Protein AF-A0A7X0D1W8-F1 (afdb_monomer)

Mean predicted aligned error: 9.02 Å

pLDDT: mean 74.51, std 15.44, range [44.47, 90.06]

Secondary structure (DSSP, 8-state):
---HHHHHHHHHHHHHHTT-----HHHHHHHHHHHHHHHHHTT--HHHHHHHTTT-HHHHHHHHHHHHHHHHTTSS----

Radius of gyration: 14.13 Å; Cα contacts (8 Å, |Δi|>4): 35; chains: 1; bounding box: 44×31×28 Å

Foldseek 3Di:
DDQLLVVVVVVLVVVVVVCDDPDDLVVLVVVLVVVQVVCVVVVHHPVSNCVSQVNDSSVSSNVVVVVVVVVVVVPPDDDD

Organism: NCBI:txid1737357

Sequence (80 aa):
MMIIDDWIEDRLEERRFAALPAGEEHDFAILAGVLRAEADAAGYSVESLVEACDGDIVAYIMSRQLTSVAAEGAGAELTL

Structure (mmCIF, N/CA/C/O backbone):
data_AF-A0A7X0D1W8-F1
#
_entry.id   AF-A0A7X0D1W8-F1
#
loop_
_atom_site.group_PDB
_atom_site.id
_atom_site.type_symbol
_atom_site.label_atom_id
_atom_site.label_alt_id
_atom_site.label_comp_id
_atom_site.label_asym_id
_atom_site.label_entity_id
_atom_site.label_seq_id
_atom_site.pdbx_PDB_ins_code
_atom_site.Cartn_x
_atom_site.Cartn_y
_atom_site.Cartn_z
_atom_site.occupancy
_atom_site.B_iso_or_equiv
_atom_site.auth_seq_id
_atom_site.auth_comp_id
_atom_site.auth_asym_id
_atom_site.auth_atom_id
_atom_site.pdbx_PDB_model_num
ATOM 1 N N . MET A 1 1 ? -8.598 -9.177 11.870 1.00 56.94 1 MET A N 1
ATOM 2 C CA . MET A 1 1 ? -8.426 -7.866 11.223 1.00 56.94 1 MET A CA 1
ATOM 3 C C . MET A 1 1 ? -6.960 -7.764 10.875 1.00 56.94 1 MET A C 1
ATOM 5 O O . MET A 1 1 ? -6.148 -7.840 11.787 1.00 56.94 1 MET A O 1
ATOM 9 N N . MET A 1 2 ? -6.637 -7.747 9.588 1.00 72.56 2 MET A N 1
ATOM 10 C CA . MET A 1 2 ? -5.270 -7.518 9.124 1.00 72.56 2 MET A CA 1
ATOM 11 C C . MET A 1 2 ? -4.915 -6.053 9.421 1.00 72.56 2 MET A C 1
ATOM 13 O O . MET A 1 2 ? -5.796 -5.188 9.342 1.00 72.56 2 MET A O 1
ATOM 17 N N . ILE A 1 3 ? -3.683 -5.774 9.849 1.00 86.25 3 ILE A N 1
ATOM 18 C CA . ILE A 1 3 ? -3.221 -4.387 9.993 1.00 86.25 3 ILE A CA 1
ATOM 19 C C . ILE A 1 3 ? -3.029 -3.787 8.601 1.00 86.25 3 ILE A C 1
ATOM 21 O O . ILE A 1 3 ? -2.797 -4.516 7.641 1.00 86.25 3 ILE A O 1
ATOM 25 N N . ILE A 1 4 ? -3.167 -2.470 8.484 1.00 85.88 4 ILE A N 1
ATOM 26 C CA . ILE A 1 4 ? -3.165 -1.807 7.181 1.00 85.88 4 ILE A CA 1
ATOM 27 C C . ILE A 1 4 ? -1.847 -1.993 6.415 1.00 85.88 4 ILE A C 1
ATOM 29 O O . ILE A 1 4 ? -1.900 -2.161 5.205 1.00 85.88 4 ILE A O 1
ATOM 33 N N . ASP A 1 5 ? -0.705 -2.064 7.108 1.00 85.50 5 ASP A N 1
ATOM 34 C CA . ASP A 1 5 ? 0.590 -2.416 6.509 1.00 85.50 5 ASP A CA 1
ATOM 35 C C . ASP A 1 5 ? 0.526 -3.745 5.756 1.00 85.50 5 ASP A C 1
ATOM 37 O O . ASP A 1 5 ? 0.804 -3.801 4.564 1.00 85.50 5 ASP A O 1
ATOM 41 N N . ASP A 1 6 ? 0.084 -4.798 6.440 1.00 86.44 6 ASP A N 1
ATOM 42 C CA . ASP A 1 6 ? 0.009 -6.157 5.900 1.00 86.44 6 ASP A CA 1
ATOM 43 C C . ASP A 1 6 ? -1.015 -6.240 4.750 1.00 86.44 6 ASP A C 1
ATOM 45 O O . ASP A 1 6 ? -0.782 -6.906 3.745 1.00 86.44 6 ASP A O 1
ATOM 49 N N . TRP A 1 7 ? -2.101 -5.459 4.830 1.00 88.88 7 TRP A N 1
ATOM 50 C CA . TRP A 1 7 ? -3.072 -5.326 3.739 1.00 88.88 7 TRP A CA 1
ATOM 51 C C . TRP A 1 7 ? -2.490 -4.6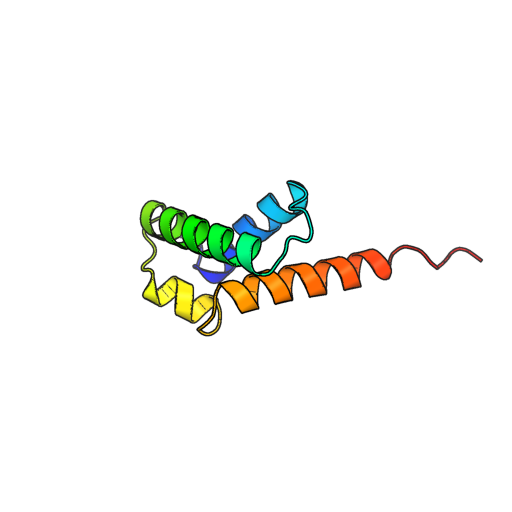16 2.510 1.00 88.88 7 TRP A C 1
ATOM 53 O O . TRP A 1 7 ? -2.745 -5.036 1.382 1.00 88.88 7 TRP A O 1
ATOM 63 N N . ILE A 1 8 ? -1.721 -3.538 2.701 1.00 85.44 8 ILE A N 1
ATOM 64 C CA . ILE A 1 8 ? -1.047 -2.835 1.603 1.00 85.44 8 ILE A CA 1
ATOM 65 C C . ILE A 1 8 ? -0.038 -3.774 0.943 1.00 85.44 8 ILE A C 1
ATOM 67 O O . ILE A 1 8 ? -0.002 -3.840 -0.284 1.00 85.44 8 ILE A O 1
ATOM 71 N N . GLU A 1 9 ? 0.756 -4.494 1.735 1.00 83.94 9 GLU A N 1
ATOM 72 C CA . GLU A 1 9 ? 1.766 -5.431 1.238 1.00 83.94 9 GLU A CA 1
ATOM 73 C C . GLU A 1 9 ? 1.124 -6.518 0.372 1.00 83.94 9 GLU A C 1
ATOM 75 O O . GLU A 1 9 ? 1.494 -6.645 -0.793 1.00 83.94 9 GLU A O 1
ATOM 80 N N . ASP A 1 10 ? 0.094 -7.205 0.876 1.00 85.62 10 ASP A N 1
ATOM 81 C CA . ASP A 1 10 ? -0.655 -8.238 0.144 1.00 85.62 10 ASP A CA 1
ATOM 82 C C . ASP A 1 10 ? -1.203 -7.696 -1.186 1.00 85.62 10 ASP A C 1
ATOM 84 O O . ASP A 1 10 ? -0.991 -8.260 -2.263 1.00 85.62 10 ASP A O 1
ATOM 88 N N . ARG A 1 11 ? -1.799 -6.502 -1.145 1.00 83.88 11 ARG A N 1
ATOM 89 C CA . ARG A 1 11 ? -2.338 -5.824 -2.326 1.00 83.88 11 ARG A CA 1
ATOM 90 C C . ARG A 1 11 ? -1.264 -5.415 -3.329 1.00 83.88 11 ARG A C 1
ATOM 92 O O . ARG A 1 11 ? -1.528 -5.386 -4.536 1.00 83.88 11 ARG A O 1
ATOM 99 N N . LEU A 1 12 ? -0.075 -5.040 -2.876 1.00 79.62 12 LEU A N 1
ATOM 100 C CA . LEU A 1 12 ? 1.046 -4.738 -3.762 1.00 79.62 12 LEU A CA 1
ATOM 101 C C . LEU A 1 12 ? 1.678 -6.011 -4.318 1.00 79.62 12 LEU A C 1
ATOM 103 O O . LEU A 1 12 ? 2.058 -6.013 -5.486 1.00 79.62 12 LEU A O 1
ATOM 107 N N . GLU A 1 13 ? 1.728 -7.097 -3.550 1.00 79.38 13 GLU A N 1
ATOM 108 C CA . GLU A 1 13 ? 2.186 -8.402 -4.021 1.0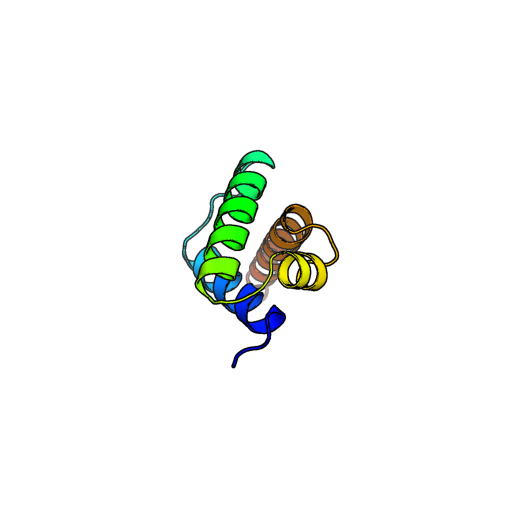0 79.38 13 GLU A CA 1
ATOM 109 C C . GLU A 1 13 ? 1.246 -8.995 -5.078 1.00 79.38 13 GLU A C 1
ATOM 111 O O . GLU A 1 13 ? 1.721 -9.430 -6.129 1.00 79.38 13 GLU A O 1
ATOM 116 N N . GLU A 1 14 ? -0.075 -8.936 -4.885 1.00 76.62 14 GLU A N 1
ATOM 117 C CA . GLU A 1 14 ? -1.056 -9.342 -5.904 1.00 76.62 14 GLU A CA 1
ATOM 118 C C . GLU A 1 14 ? -0.853 -8.562 -7.214 1.00 76.62 14 GLU A C 1
ATOM 120 O O . GLU A 1 14 ? -0.833 -9.134 -8.308 1.00 76.62 14 GLU A O 1
ATOM 125 N N . ARG A 1 15 ? -0.638 -7.243 -7.117 1.00 71.69 15 ARG A N 1
ATOM 126 C CA . ARG A 1 15 ? -0.409 -6.385 -8.290 1.00 71.69 15 ARG A CA 1
ATOM 127 C C . ARG A 1 15 ? 0.987 -6.546 -8.897 1.00 71.69 15 ARG A C 1
ATOM 129 O O . ARG A 1 15 ? 1.143 -6.345 -10.100 1.00 71.69 15 ARG A O 1
ATOM 136 N N . ARG A 1 16 ? 1.982 -6.959 -8.107 1.00 66.75 16 ARG A N 1
ATOM 137 C CA . ARG A 1 16 ? 3.305 -7.388 -8.586 1.00 66.75 16 ARG A CA 1
ATOM 138 C 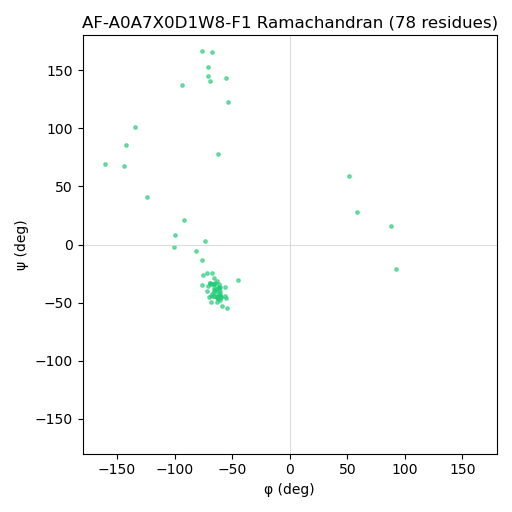C . ARG A 1 16 ? 3.162 -8.622 -9.474 1.00 66.75 16 ARG A C 1
ATOM 140 O O . ARG A 1 16 ? 3.706 -8.640 -10.574 1.00 66.75 16 ARG A O 1
ATOM 147 N N . PHE A 1 17 ? 2.376 -9.612 -9.045 1.00 52.72 17 PHE A N 1
ATOM 148 C CA . PHE A 1 17 ? 2.075 -10.797 -9.856 1.00 52.72 17 PHE A CA 1
ATOM 149 C C . PHE A 1 17 ? 1.260 -10.472 -11.112 1.00 52.72 17 PHE A C 1
ATOM 151 O O . PHE A 1 17 ? 1.411 -11.147 -12.129 1.00 52.72 17 PHE A O 1
ATOM 158 N N . ALA A 1 18 ? 0.446 -9.415 -11.072 1.00 56.69 18 ALA A N 1
ATOM 159 C CA . ALA A 1 18 ? -0.324 -8.951 -12.222 1.00 56.69 18 ALA A CA 1
ATOM 160 C C . ALA A 1 18 ? 0.514 -8.240 -13.307 1.00 56.69 18 ALA A C 1
ATOM 162 O O . ALA A 1 18 ? -0.063 -7.793 -14.296 1.00 56.69 18 ALA A O 1
ATOM 163 N N . ALA A 1 19 ? 1.845 -8.158 -13.153 1.00 53.91 19 ALA A N 1
ATOM 164 C CA . ALA A 1 19 ? 2.760 -7.527 -14.104 1.00 53.91 19 ALA A CA 1
ATOM 165 C C . ALA A 1 19 ? 2.314 -6.106 -14.473 1.00 53.91 19 ALA A C 1
ATOM 167 O O . ALA A 1 19 ? 2.073 -5.789 -15.640 1.00 53.91 19 ALA A O 1
ATOM 168 N N . LEU A 1 20 ? 2.196 -5.238 -13.463 1.00 58.28 20 LEU A N 1
ATOM 169 C CA . LEU A 1 20 ? 2.114 -3.808 -13.732 1.00 58.28 20 LEU A CA 1
ATOM 170 C C . LEU A 1 20 ? 3.325 -3.426 -14.595 1.00 58.28 20 LEU A C 1
ATOM 172 O O . LEU A 1 20 ? 4.457 -3.697 -14.176 1.00 58.28 20 LEU A O 1
ATOM 176 N N . PRO A 1 21 ? 3.127 -2.844 -15.794 1.00 54.28 21 PRO A N 1
ATOM 177 C CA . PRO A 1 21 ? 4.249 -2.289 -16.526 1.00 54.28 21 PRO A CA 1
ATOM 178 C C . PRO A 1 21 ? 4.935 -1.291 -15.593 1.00 54.28 21 PRO A C 1
ATOM 180 O O . PRO A 1 21 ? 4.257 -0.626 -14.806 1.00 54.28 21 PRO A O 1
ATOM 183 N N . ALA A 1 22 ? 6.265 -1.210 -15.654 1.00 56.03 22 ALA A N 1
ATOM 184 C CA . ALA A 1 22 ? 7.015 -0.116 -15.050 1.00 56.03 22 ALA A CA 1
ATOM 185 C C . ALA A 1 22 ? 6.580 1.179 -15.756 1.00 56.03 22 ALA A C 1
ATOM 187 O O . ALA A 1 22 ? 7.199 1.621 -16.721 1.00 56.03 22 ALA A O 1
ATOM 188 N N . GLY A 1 23 ? 5.409 1.665 -15.363 1.00 57.94 23 GLY A N 1
ATOM 189 C CA . GLY A 1 23 ? 4.716 2.787 -15.952 1.00 57.94 23 GLY A CA 1
ATOM 190 C C . GLY A 1 23 ? 5.362 4.081 -15.510 1.00 57.94 23 GLY A C 1
ATOM 191 O O . GLY A 1 23 ? 6.185 4.120 -14.593 1.00 57.94 23 GLY A O 1
ATOM 192 N N . GLU A 1 24 ? 5.002 5.152 -16.192 1.00 62.25 24 GLU A N 1
ATOM 193 C CA . GLU A 1 24 ? 5.449 6.484 -15.819 1.00 62.25 24 GLU A CA 1
ATOM 194 C C . GLU A 1 24 ? 4.805 6.876 -14.474 1.00 62.25 24 GLU A C 1
ATOM 196 O O . GLU A 1 24 ? 3.846 6.254 -14.017 1.00 62.25 24 GLU A O 1
ATOM 201 N N . GLU A 1 25 ? 5.306 7.924 -13.815 1.00 69.62 25 GLU A N 1
ATOM 202 C CA . GLU A 1 25 ? 4.774 8.449 -12.538 1.00 69.62 25 GLU A CA 1
ATOM 203 C C . GLU A 1 25 ? 3.231 8.570 -12.518 1.00 69.62 25 GLU A C 1
ATOM 205 O O . GLU A 1 25 ? 2.575 8.374 -11.493 1.00 69.62 25 GLU A O 1
ATOM 210 N N . HIS A 1 26 ? 2.641 8.819 -13.690 1.00 75.56 26 HIS A N 1
ATOM 211 C CA . HIS A 1 26 ? 1.202 8.875 -13.904 1.00 75.56 26 HIS A CA 1
ATOM 212 C C . HIS A 1 26 ? 0.466 7.558 -13.600 1.00 75.56 26 HIS A C 1
ATOM 214 O O . HIS A 1 26 ? -0.594 7.585 -12.973 1.00 75.56 26 HIS A O 1
ATOM 220 N N . ASP A 1 27 ? 1.020 6.409 -13.989 1.00 78.38 27 ASP A N 1
ATOM 221 C CA . ASP A 1 27 ? 0.423 5.098 -13.717 1.00 78.38 27 ASP A CA 1
ATOM 222 C C . ASP A 1 27 ? 0.403 4.812 -12.210 1.00 78.38 27 ASP A C 1
ATOM 224 O O . ASP A 1 27 ? -0.588 4.314 -11.668 1.00 78.38 27 ASP A O 1
ATOM 228 N N . PHE A 1 28 ? 1.457 5.221 -11.497 1.00 79.06 28 PHE A N 1
ATOM 229 C CA . PHE A 1 28 ? 1.520 5.115 -10.040 1.00 79.06 28 PHE A CA 1
ATOM 230 C C . PHE A 1 28 ? 0.517 6.038 -9.339 1.00 79.06 28 PHE A C 1
ATOM 232 O O . PHE A 1 28 ? -0.066 5.648 -8.326 1.00 79.06 28 PHE A O 1
ATOM 239 N N . ALA A 1 29 ? 0.242 7.223 -9.890 1.00 83.25 29 ALA A N 1
ATOM 240 C CA . ALA A 1 29 ? -0.794 8.115 -9.371 1.00 83.25 29 ALA A CA 1
ATOM 241 C C . ALA A 1 29 ? -2.208 7.523 -9.524 1.00 83.25 29 ALA A C 1
ATOM 243 O O . ALA A 1 29 ? -3.019 7.608 -8.596 1.00 83.25 29 ALA A O 1
ATOM 244 N N . ILE A 1 30 ? -2.497 6.875 -10.659 1.00 84.12 30 ILE A N 1
ATOM 245 C CA . ILE A 1 30 ? -3.755 6.140 -10.865 1.00 84.12 30 ILE A CA 1
ATOM 246 C C . ILE A 1 30 ? -3.864 4.993 -9.856 1.00 84.12 30 ILE A C 1
ATOM 248 O O . ILE A 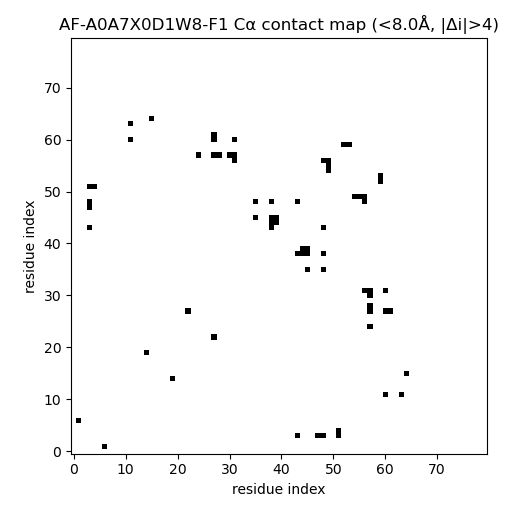1 30 ? -4.896 4.850 -9.195 1.00 84.12 30 ILE A O 1
ATOM 252 N N . LEU A 1 31 ? -2.791 4.219 -9.676 1.00 82.44 31 LEU A N 1
ATOM 253 C CA . LEU A 1 31 ? -2.749 3.122 -8.709 1.00 82.44 31 LEU A CA 1
ATOM 254 C C . LEU A 1 31 ? -2.963 3.597 -7.276 1.00 82.44 31 LEU A C 1
ATOM 256 O O . LEU A 1 31 ? -3.735 2.975 -6.554 1.00 82.44 31 LEU A O 1
ATOM 260 N N . ALA A 1 32 ? -2.353 4.708 -6.867 1.00 86.12 32 ALA A N 1
ATOM 261 C CA . ALA A 1 32 ? -2.577 5.284 -5.545 1.00 86.12 32 ALA A CA 1
ATOM 262 C C . ALA A 1 32 ? -4.049 5.682 -5.335 1.00 86.12 32 ALA A C 1
ATOM 264 O O . ALA A 1 32 ? -4.597 5.498 -4.247 1.00 86.12 32 ALA A O 1
ATOM 265 N N . GLY A 1 33 ? -4.713 6.187 -6.380 1.00 87.56 33 GLY A N 1
ATOM 266 C CA . GLY A 1 33 ? -6.152 6.450 -6.365 1.00 87.56 33 GLY A CA 1
ATOM 267 C C . GLY A 1 33 ? -6.984 5.179 -6.176 1.00 87.56 33 GLY A C 1
ATOM 268 O O . GLY A 1 33 ? -7.888 5.155 -5.342 1.00 87.56 33 GLY A O 1
ATOM 269 N N . VAL A 1 34 ? -6.645 4.111 -6.899 1.00 87.50 34 VAL A N 1
ATOM 270 C CA . VAL A 1 34 ? -7.293 2.798 -6.757 1.00 87.50 34 VAL A CA 1
ATOM 271 C C . VAL A 1 34 ? -7.075 2.232 -5.351 1.00 87.50 34 VAL A C 1
ATOM 273 O O . VAL A 1 34 ? -8.031 1.805 -4.708 1.00 87.50 34 VAL A O 1
ATOM 276 N N . LEU A 1 35 ? -5.850 2.316 -4.826 1.00 86.56 35 LEU A N 1
ATOM 277 C CA . LEU A 1 35 ? -5.498 1.831 -3.491 1.00 86.56 35 LEU A CA 1
ATOM 278 C C . LEU A 1 35 ? -6.310 2.539 -2.400 1.00 86.56 35 LEU A C 1
ATOM 280 O O . LEU A 1 35 ? -6.784 1.891 -1.473 1.00 86.56 35 LEU A O 1
ATOM 284 N N . ARG A 1 36 ? -6.523 3.856 -2.537 1.00 88.75 36 ARG A N 1
ATOM 285 C CA . ARG A 1 36 ? -7.387 4.637 -1.635 1.00 88.75 36 ARG A CA 1
ATOM 286 C C . ARG A 1 36 ? -8.835 4.159 -1.663 1.00 88.75 36 ARG A C 1
ATOM 288 O O . ARG A 1 36 ? -9.436 4.019 -0.603 1.00 88.75 36 ARG A O 1
ATOM 295 N N . ALA A 1 37 ? -9.385 3.908 -2.849 1.00 89.50 37 ALA A N 1
ATOM 296 C CA . ALA A 1 37 ? -10.754 3.418 -2.987 1.00 89.50 37 ALA A CA 1
ATOM 297 C C . ALA A 1 37 ? -10.922 2.006 -2.402 1.00 89.50 37 ALA A C 1
ATOM 299 O O . ALA A 1 37 ? -11.926 1.717 -1.755 1.00 89.50 37 ALA A O 1
ATOM 300 N N . GLU A 1 38 ? -9.933 1.131 -2.588 1.00 88.25 38 GLU A N 1
ATOM 301 C CA . GLU A 1 38 ? -9.953 -0.215 -2.013 1.00 88.25 38 GLU A CA 1
ATOM 302 C C . GLU A 1 38 ? -9.757 -0.211 -0.496 1.00 88.25 38 GLU A C 1
ATOM 304 O O . GLU A 1 38 ? -10.383 -1.013 0.194 1.00 88.25 38 GLU A O 1
ATOM 309 N N . ALA A 1 39 ? -8.936 0.701 0.030 1.00 88.62 39 ALA A N 1
ATOM 310 C CA . ALA A 1 39 ? -8.752 0.866 1.466 1.00 88.62 39 ALA A CA 1
ATOM 311 C C . ALA A 1 39 ? -10.066 1.286 2.135 1.00 88.62 39 ALA A C 1
ATOM 313 O O . ALA A 1 39 ? -10.486 0.649 3.099 1.00 88.62 39 ALA A O 1
ATOM 314 N N . ASP A 1 40 ? -10.760 2.275 1.563 1.00 90.06 40 ASP A N 1
ATOM 315 C CA . ASP A 1 40 ? -12.082 2.714 2.023 1.00 90.06 40 ASP A CA 1
ATOM 316 C C . ASP A 1 40 ? -13.107 1.566 1.969 1.00 90.06 40 ASP A C 1
ATOM 318 O O . ASP A 1 40 ? -13.784 1.281 2.958 1.00 90.06 40 ASP A O 1
ATOM 322 N N . ALA A 1 41 ? -13.135 0.810 0.864 1.00 89.88 41 ALA A N 1
ATOM 323 C CA . ALA A 1 41 ? -14.009 -0.354 0.710 1.00 89.88 41 ALA A CA 1
ATOM 324 C C . ALA A 1 41 ? -13.702 -1.489 1.707 1.00 89.88 41 ALA A C 1
ATOM 326 O O . ALA A 1 41 ? -14.606 -2.223 2.111 1.00 89.88 41 ALA A O 1
ATOM 327 N N . ALA A 1 42 ? -12.440 -1.636 2.113 1.00 87.25 42 ALA A N 1
ATOM 328 C CA . ALA A 1 42 ? -12.008 -2.583 3.137 1.00 87.25 42 ALA A CA 1
ATOM 329 C C . ALA A 1 42 ? -12.238 -2.069 4.575 1.00 87.25 42 ALA A C 1
ATOM 331 O O . ALA A 1 42 ? -12.053 -2.826 5.530 1.00 87.25 42 ALA A O 1
ATOM 332 N N . GLY A 1 43 ? -12.688 -0.820 4.738 1.00 90.00 43 GLY A N 1
ATOM 333 C CA . GLY A 1 43 ? -12.973 -0.196 6.031 1.00 90.00 43 GLY A CA 1
ATOM 334 C C . GLY A 1 43 ? -11.775 0.503 6.677 1.00 90.00 43 GLY A C 1
ATOM 335 O O . GLY A 1 43 ? -11.814 0.784 7.875 1.00 90.00 43 GLY A O 1
ATOM 336 N N . TYR A 1 44 ? -10.716 0.776 5.914 1.00 89.44 44 TYR A N 1
ATOM 337 C CA . TYR A 1 44 ? -9.563 1.557 6.353 1.00 89.44 44 TYR A CA 1
ATOM 338 C C . TYR A 1 44 ? -9.726 3.032 5.981 1.00 89.44 44 TYR A C 1
ATOM 340 O O . TYR A 1 44 ? -10.107 3.376 4.864 1.00 89.44 44 TYR A O 1
ATOM 348 N N . SER A 1 45 ? -9.375 3.922 6.906 1.00 88.69 45 SER A N 1
ATOM 349 C CA . SER A 1 45 ? -9.353 5.359 6.635 1.00 88.69 45 SER A CA 1
ATOM 350 C C . SER A 1 45 ? -8.205 5.727 5.697 1.00 88.69 45 SER A C 1
ATOM 352 O O . SER A 1 45 ? -7.096 5.202 5.812 1.00 88.69 45 SER A O 1
ATOM 354 N N . VAL A 1 46 ? -8.439 6.717 4.832 1.00 86.00 46 VAL A N 1
ATOM 355 C CA . VAL A 1 46 ? -7.399 7.280 3.954 1.00 86.00 46 VAL A CA 1
ATOM 356 C C . VAL A 1 46 ? -6.202 7.796 4.757 1.00 86.00 46 VAL A C 1
ATOM 358 O O . VAL A 1 46 ? -5.072 7.625 4.319 1.00 86.00 46 VAL A O 1
ATOM 361 N N . GLU A 1 47 ? -6.428 8.382 5.935 1.00 87.25 47 GLU A N 1
ATOM 362 C CA . GLU A 1 47 ? -5.351 8.838 6.828 1.00 87.25 47 GLU A CA 1
ATOM 363 C C . GLU A 1 47 ? -4.448 7.682 7.260 1.00 87.25 47 GLU A C 1
ATOM 365 O O . GLU A 1 47 ? -3.238 7.767 7.091 1.00 87.25 47 GLU A O 1
ATOM 370 N N . SER A 1 48 ? -5.031 6.563 7.700 1.00 88.00 48 SER A N 1
ATOM 371 C CA . SER A 1 48 ? -4.264 5.373 8.076 1.00 88.00 48 SER A CA 1
ATOM 372 C C . SER A 1 48 ? -3.481 4.806 6.896 1.00 88.00 48 SER A C 1
ATOM 374 O O . SER A 1 48 ? -2.366 4.330 7.078 1.00 88.00 48 SER A O 1
ATOM 376 N N . LEU A 1 49 ? -4.052 4.855 5.686 1.00 87.25 49 LEU A N 1
ATOM 377 C CA . LEU A 1 49 ? -3.370 4.405 4.473 1.00 87.25 49 LEU A CA 1
ATOM 378 C C . LEU A 1 49 ? -2.168 5.295 4.154 1.00 87.25 49 LEU A C 1
ATOM 380 O O . LEU A 1 49 ? -1.100 4.801 3.815 1.00 87.25 49 LEU A O 1
ATOM 384 N N . VAL A 1 50 ? -2.347 6.609 4.265 1.00 89.00 50 VAL A N 1
ATOM 385 C CA . VAL A 1 50 ? -1.279 7.585 4.056 1.00 89.00 50 VAL A CA 1
ATOM 386 C C . VAL A 1 50 ? -0.179 7.401 5.098 1.00 89.00 50 VAL A C 1
ATOM 388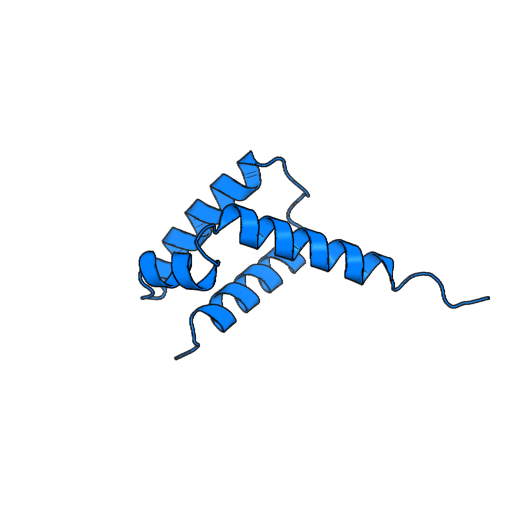 O O . VAL A 1 50 ? 0.983 7.362 4.716 1.00 89.00 50 VAL A O 1
ATOM 391 N N . GLU A 1 51 ? -0.522 7.222 6.374 1.00 89.44 51 GLU A N 1
ATOM 392 C CA . GLU A 1 51 ? 0.452 6.942 7.437 1.00 89.44 51 GLU A CA 1
ATOM 393 C C . GLU A 1 51 ? 1.232 5.647 7.180 1.00 89.44 51 GLU A C 1
ATOM 395 O O . GLU A 1 51 ? 2.455 5.638 7.293 1.00 89.44 51 GLU A O 1
ATOM 400 N N . ALA A 1 52 ? 0.552 4.575 6.770 1.00 87.62 52 ALA A N 1
ATOM 401 C CA . ALA A 1 52 ? 1.192 3.299 6.450 1.00 87.62 52 ALA A CA 1
ATOM 402 C C . ALA A 1 52 ? 2.078 3.364 5.191 1.00 87.62 52 ALA A C 1
ATOM 404 O O . ALA A 1 52 ? 3.035 2.606 5.052 1.00 87.62 52 ALA A O 1
ATOM 405 N N . CYS A 1 53 ? 1.801 4.302 4.285 1.00 87.19 53 CYS A N 1
ATOM 406 C CA . CYS A 1 53 ? 2.644 4.601 3.130 1.00 87.19 53 CYS A CA 1
ATOM 407 C C . CYS A 1 53 ? 3.681 5.713 3.389 1.00 87.19 53 CYS A C 1
ATOM 409 O O . CYS A 1 53 ? 4.150 6.330 2.435 1.00 87.19 53 CYS A O 1
ATOM 411 N N . ASP A 1 54 ? 4.028 6.001 4.647 1.00 85.69 54 ASP A N 1
ATOM 412 C CA . ASP A 1 54 ? 5.013 7.031 5.032 1.00 85.69 54 ASP A CA 1
ATOM 413 C C . ASP A 1 54 ? 4.665 8.454 4.535 1.00 85.69 54 ASP A C 1
ATOM 415 O O . ASP A 1 54 ? 5.519 9.302 4.296 1.00 85.69 54 ASP A O 1
ATOM 419 N N . GLY A 1 55 ? 3.375 8.737 4.352 1.00 84.88 55 GLY A N 1
ATOM 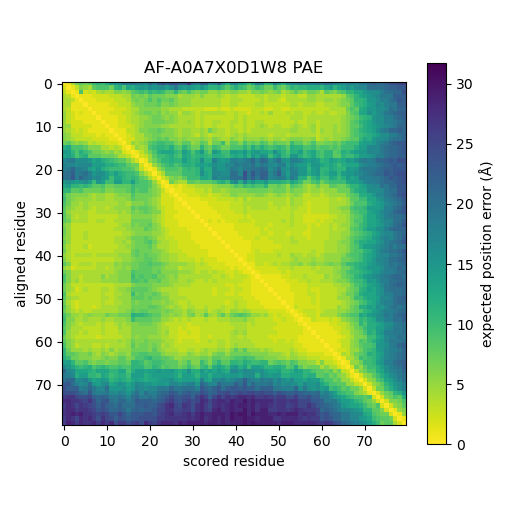420 C CA . GLY A 1 55 ? 2.863 10.026 3.888 1.00 84.88 55 GLY A CA 1
ATOM 421 C C . GLY A 1 55 ? 2.667 10.133 2.374 1.00 84.88 55 GLY A C 1
ATOM 422 O O . GLY A 1 55 ? 1.849 10.945 1.934 1.00 84.88 55 GLY A O 1
ATOM 423 N N . ASP A 1 56 ? 3.335 9.299 1.571 1.00 86.00 56 ASP A N 1
ATOM 424 C CA . ASP A 1 56 ? 3.237 9.341 0.110 1.00 86.00 56 ASP A CA 1
ATOM 425 C C . ASP A 1 56 ? 3.061 7.945 -0.503 1.00 86.00 56 ASP A C 1
ATOM 427 O O . ASP A 1 56 ? 3.995 7.169 -0.698 1.00 86.00 56 ASP A O 1
ATOM 431 N N . ILE A 1 57 ? 1.810 7.642 -0.855 1.00 86.56 57 ILE A N 1
ATOM 432 C CA . ILE A 1 57 ? 1.402 6.357 -1.436 1.00 86.56 57 ILE A CA 1
ATOM 433 C C . ILE A 1 57 ? 2.104 6.108 -2.776 1.00 86.56 57 ILE A C 1
ATOM 435 O O . ILE A 1 57 ? 2.479 4.977 -3.071 1.00 86.56 57 ILE A O 1
ATOM 439 N N . VAL A 1 58 ? 2.303 7.144 -3.594 1.00 85.62 58 VAL A N 1
ATOM 440 C CA . VAL A 1 58 ? 2.929 7.000 -4.915 1.00 85.62 58 VAL A CA 1
ATOM 441 C C . VAL A 1 58 ? 4.400 6.634 -4.743 1.00 85.62 58 VAL A C 1
ATOM 443 O O . VAL A 1 58 ? 4.854 5.635 -5.305 1.00 85.62 58 VAL A O 1
ATOM 446 N N . ALA A 1 59 ? 5.122 7.380 -3.905 1.00 84.31 59 ALA A N 1
ATOM 447 C CA . ALA A 1 59 ? 6.522 7.111 -3.597 1.00 84.31 59 ALA A CA 1
ATOM 448 C C . ALA A 1 59 ? 6.713 5.734 -2.941 1.00 84.31 59 ALA A C 1
ATOM 450 O O . ALA A 1 59 ? 7.679 5.028 -3.253 1.00 84.31 59 ALA A O 1
ATOM 451 N N . TYR A 1 60 ? 5.777 5.317 -2.084 1.00 85.06 60 TYR A N 1
ATOM 452 C CA . TYR A 1 60 ? 5.778 3.998 -1.456 1.00 85.06 60 TYR A CA 1
ATOM 453 C C . TYR A 1 60 ? 5.637 2.870 -2.490 1.00 85.06 60 TYR A C 1
ATOM 455 O O . TYR A 1 60 ? 6.455 1.947 -2.521 1.00 85.06 60 TYR A O 1
ATOM 463 N N . ILE A 1 61 ? 4.653 2.970 -3.394 1.00 82.25 61 ILE A N 1
ATOM 464 C CA . ILE A 1 61 ? 4.440 1.994 -4.476 1.00 82.25 61 ILE A CA 1
ATOM 465 C C . ILE A 1 61 ? 5.665 1.936 -5.399 1.00 82.25 61 ILE A C 1
ATOM 467 O O . ILE A 1 61 ? 6.140 0.843 -5.718 1.00 82.25 61 ILE A O 1
ATOM 471 N N . MET A 1 62 ? 6.215 3.090 -5.794 1.00 79.69 62 MET A N 1
ATOM 472 C CA . MET A 1 62 ? 7.425 3.160 -6.623 1.00 79.69 62 MET A CA 1
ATOM 473 C C . MET A 1 62 ? 8.618 2.492 -5.933 1.00 79.69 62 MET A C 1
ATOM 475 O O . MET A 1 62 ? 9.318 1.689 -6.548 1.00 79.69 62 MET A O 1
ATOM 479 N N . SER A 1 63 ? 8.826 2.760 -4.642 1.00 79.56 63 SER A N 1
ATOM 480 C CA . SER A 1 63 ? 9.910 2.161 -3.855 1.00 79.56 63 SER A CA 1
ATOM 481 C C . SER A 1 63 ? 9.757 0.641 -3.726 1.00 79.56 63 SER A C 1
ATOM 483 O O . SER A 1 63 ? 10.742 -0.091 -3.838 1.00 79.56 63 SER A O 1
ATOM 485 N N . ARG A 1 64 ? 8.523 0.140 -3.563 1.00 77.12 64 ARG A N 1
ATOM 486 C CA . ARG A 1 64 ? 8.203 -1.299 -3.517 1.00 77.12 64 ARG A CA 1
ATOM 487 C C . ARG A 1 64 ? 8.384 -2.001 -4.872 1.00 77.12 64 ARG A C 1
ATOM 489 O O . ARG A 1 64 ? 8.817 -3.154 -4.926 1.00 77.12 64 ARG A O 1
ATOM 496 N N . GLN A 1 65 ? 8.132 -1.305 -5.976 1.00 71.06 65 GLN A N 1
ATOM 497 C CA . GLN A 1 65 ? 8.445 -1.789 -7.324 1.00 71.06 65 GLN A CA 1
ATOM 498 C C . GLN A 1 65 ? 9.961 -1.831 -7.578 1.00 71.06 65 GLN A C 1
ATOM 500 O O . GLN A 1 65 ? 10.488 -2.847 -8.035 1.00 71.06 65 GLN A O 1
ATOM 505 N N . LEU A 1 66 ? 10.683 -0.773 -7.197 1.00 65.25 66 LEU A N 1
ATOM 506 C CA . LEU A 1 66 ? 12.142 -0.674 -7.324 1.00 65.25 66 LEU A CA 1
ATOM 507 C C . LEU A 1 66 ? 12.892 -1.705 -6.464 1.00 65.25 66 LEU A C 1
ATOM 509 O O . LEU A 1 66 ? 13.875 -2.291 -6.912 1.00 65.25 66 LEU A O 1
ATOM 513 N N . THR A 1 67 ? 12.438 -1.975 -5.238 1.00 62.81 67 THR A N 1
ATOM 514 C CA . THR A 1 67 ? 13.052 -3.027 -4.409 1.00 62.81 67 THR A CA 1
ATOM 515 C C . THR A 1 67 ? 12.783 -4.426 -4.969 1.00 62.81 67 THR A C 1
ATOM 517 O O . THR A 1 67 ? 13.666 -5.278 -4.913 1.00 62.81 67 THR A O 1
ATOM 520 N N . SER A 1 68 ? 11.619 -4.646 -5.592 1.00 53.91 68 SER A N 1
ATOM 521 C CA . SER A 1 68 ? 11.292 -5.926 -6.229 1.00 53.91 68 SER A CA 1
ATOM 522 C C . SER A 1 68 ? 12.155 -6.174 -7.469 1.00 53.91 68 SER A C 1
ATOM 524 O O . SER A 1 68 ? 12.722 -7.252 -7.596 1.00 53.91 68 SER A O 1
ATOM 526 N N . VAL A 1 69 ? 12.358 -5.178 -8.344 1.00 53.50 69 VAL A N 1
ATOM 527 C CA . VAL A 1 69 ? 13.242 -5.356 -9.516 1.00 53.50 69 VAL A CA 1
ATOM 528 C C . VAL A 1 69 ? 14.703 -5.596 -9.108 1.00 53.50 69 VAL A C 1
ATOM 530 O O . VAL A 1 69 ? 15.410 -6.365 -9.756 1.00 53.50 69 VAL A O 1
ATOM 533 N N . ALA A 1 70 ? 15.151 -4.993 -8.002 1.00 51.09 70 ALA A N 1
ATOM 534 C CA . ALA A 1 70 ? 16.483 -5.235 -7.453 1.00 51.09 70 ALA A CA 1
ATOM 535 C C . ALA A 1 70 ? 16.633 -6.653 -6.866 1.00 51.09 70 ALA A C 1
ATOM 537 O O . ALA A 1 70 ? 17.706 -7.244 -6.980 1.00 51.09 70 ALA A O 1
ATOM 538 N N . ALA A 1 71 ? 15.572 -7.214 -6.275 1.00 49.34 71 ALA A N 1
ATOM 539 C CA . ALA A 1 71 ? 15.568 -8.583 -5.759 1.00 49.34 71 ALA A CA 1
ATOM 540 C C . ALA A 1 71 ? 15.557 -9.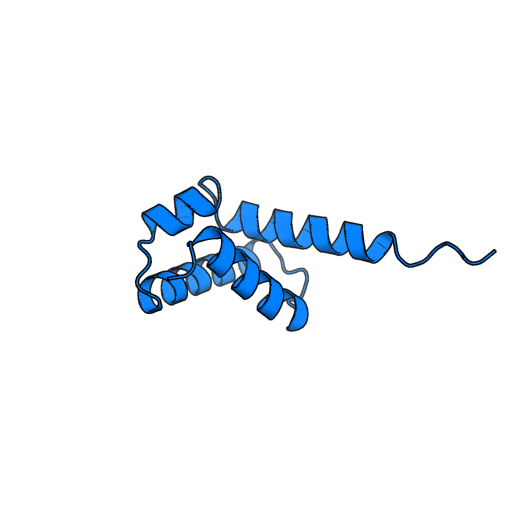631 -6.888 1.00 49.34 71 ALA A C 1
ATOM 542 O O . ALA A 1 71 ? 16.303 -10.607 -6.830 1.00 49.34 71 ALA A O 1
ATOM 543 N N . GLU A 1 72 ? 14.793 -9.389 -7.956 1.00 48.66 72 GLU A N 1
ATOM 544 C CA . GLU A 1 72 ? 14.707 -10.280 -9.125 1.00 48.66 72 GLU A CA 1
ATOM 545 C C . GLU A 1 72 ? 15.994 -10.242 -9.983 1.00 48.66 72 GLU A C 1
ATOM 547 O O . GLU A 1 72 ? 16.337 -11.218 -10.650 1.00 48.66 72 GLU A O 1
ATOM 552 N N . GLY A 1 73 ? 16.763 -9.146 -9.924 1.00 44.47 73 GLY A N 1
ATOM 553 C CA . GLY A 1 73 ? 18.083 -9.021 -10.559 1.00 44.47 73 GLY A CA 1
ATOM 554 C C . GLY A 1 73 ? 19.227 -9.745 -9.833 1.00 44.47 73 GLY A C 1
ATOM 555 O O . GLY A 1 73 ? 20.292 -9.933 -10.414 1.00 44.47 73 GLY A O 1
ATOM 556 N N . ALA A 1 74 ? 19.022 -10.189 -8.589 1.00 46.19 74 ALA A N 1
ATOM 557 C CA . ALA A 1 74 ? 20.017 -10.918 -7.796 1.00 46.19 74 ALA A CA 1
ATOM 558 C C . ALA A 1 74 ? 19.802 -12.449 -7.796 1.00 46.19 74 ALA A C 1
ATOM 560 O O . ALA A 1 74 ? 20.466 -13.166 -7.049 1.00 46.19 74 ALA A O 1
ATOM 561 N N . GLY A 1 75 ?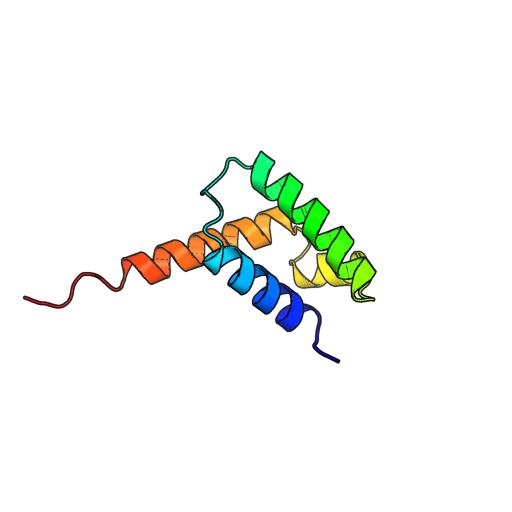 18.881 -12.960 -8.623 1.00 44.88 75 GLY A N 1
ATOM 562 C CA . GLY A 1 75 ? 18.595 -14.394 -8.771 1.00 44.88 75 GLY A CA 1
ATOM 563 C C . GLY A 1 75 ? 19.233 -15.065 -9.994 1.00 44.88 75 GLY A C 1
ATOM 564 O O . GLY A 1 75 ? 19.078 -16.271 -10.169 1.00 44.88 75 GLY A O 1
ATOM 565 N N . ALA A 1 76 ? 19.941 -14.315 -10.844 1.00 47.62 76 ALA A N 1
ATOM 566 C CA . ALA A 1 76 ? 20.430 -14.803 -12.134 1.00 47.62 76 ALA A CA 1
ATOM 567 C C . ALA A 1 76 ? 21.949 -14.669 -12.319 1.00 47.62 76 ALA A C 1
ATOM 569 O O . ALA A 1 76 ? 22.381 -14.324 -13.406 1.00 47.62 76 ALA A O 1
ATOM 570 N N . GLU A 1 77 ? 22.781 -14.949 -11.309 1.00 45.25 77 GLU A N 1
ATOM 571 C CA . GLU A 1 77 ? 24.213 -15.194 -11.572 1.00 45.25 77 GLU A CA 1
ATOM 572 C C . GLU A 1 77 ? 24.923 -15.947 -10.432 1.00 45.25 77 GLU A C 1
ATOM 574 O O . GLU A 1 77 ? 25.773 -15.409 -9.738 1.00 45.25 77 GLU A O 1
ATOM 579 N N . LEU A 1 78 ? 24.597 -17.228 -10.232 1.00 46.97 78 LEU A N 1
ATOM 580 C CA . LEU A 1 78 ? 25.504 -18.189 -9.582 1.00 46.97 78 LEU A CA 1
ATOM 581 C C . LEU A 1 78 ? 25.347 -19.568 -10.242 1.00 46.97 78 LEU A C 1
ATOM 583 O O . LEU A 1 78 ? 24.839 -20.530 -9.671 1.00 46.97 78 LEU A O 1
ATOM 587 N N . THR A 1 79 ? 25.767 -19.660 -11.500 1.00 45.78 79 THR A N 1
ATOM 588 C CA . THR A 1 79 ? 26.192 -20.925 -12.113 1.00 45.78 79 THR A CA 1
ATOM 589 C C . THR A 1 79 ? 27.371 -20.616 -13.026 1.00 45.78 79 THR A C 1
ATOM 591 O O . THR A 1 79 ? 27.196 -20.362 -14.215 1.00 45.78 79 THR A O 1
ATOM 594 N N . LEU A 1 80 ? 28.567 -20.600 -12.439 1.00 47.28 80 LEU A N 1
ATOM 595 C CA . LEU A 1 80 ? 29.840 -20.799 -13.128 1.00 47.28 80 LEU A CA 1
ATOM 596 C C . LEU A 1 80 ? 30.713 -21.708 -12.264 1.00 47.28 80 LEU A C 1
ATOM 598 O O . LEU A 1 80 ? 30.820 -21.423 -11.049 1.00 47.28 80 LEU A O 1
#

Solvent-accessible surface area (backbone atoms only — not comparable to full-atom values): 4758 Å² total; per-residue (Å²): 132,81,54,68,59,60,50,51,49,53,55,49,51,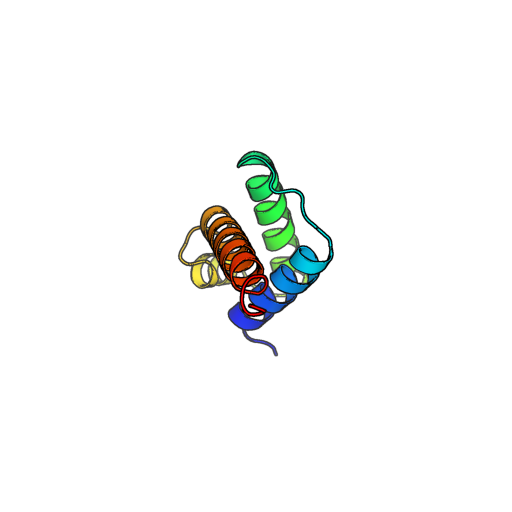56,43,56,75,64,59,65,70,94,58,58,75,66,53,41,50,53,48,40,52,50,52,47,55,51,35,47,76,74,72,41,54,65,67,59,52,28,59,64,28,78,68,36,48,42,62,41,53,51,50,55,50,53,52,47,56,56,55,64,66,71,73,77,82,88,87,129